Protein AF-A0ABD1WK86-F1 (afdb_monomer)

Nearest PDB structures (foldseek):
  7pp2-assembly1_A  TM=6.703E-01  e=3.833E-03  Oryza sativa
  2fic-assembly3_B  TM=2.047E-01  e=1.449E+00  Homo sapiens

Mean predicted aligned error: 10.5 Å

Secondary structure (DSSP, 8-state):
-HHHHHHHHHHHHHHHHHHHHHHTTTTT-HHHHHHHHHHHHHHHHTTS--------------------HHHHHHHHHHHHHHHHHHHHHHTT-HHHHHHHHHHHHHHHHHHHHHHTT--PPPHHHHHHS-HHHHHHHHHHHHHHHHHHIIIIIHHHHHHHHHHTTT-HHHHHHTT-

Organism: NCBI:txid205694

Radius of gyration: 20.8 Å; Cα contacts (8 Å, |Δi|>4): 113; chains: 1; bounding box: 58×37×66 Å

Foldseek 3Di:
DVVVVVVVVLVVLLVVLLCLLVVCLVLLQQQVLLVCLVVVVVVVVVPDDDDDDDDDDDDDDDDDPPQDPSNVSSVVSLVSLQVSCVVCVVVVNNVSSLVSVCVSLVVSLVVVLVVLVQDDDDPVRLVPDDPVVNVVSVVSNVVSVVVCVSGVLSSVLSSLCSSPVVDPVVSVVSND

Structure (mmCIF, N/CA/C/O backbone):
data_AF-A0ABD1WK86-F1
#
_entry.id   AF-A0ABD1WK86-F1
#
loop_
_atom_site.group_PDB
_atom_site.id
_atom_site.type_symbol
_atom_site.label_atom_id
_atom_site.label_alt_id
_atom_site.label_comp_id
_atom_site.label_asym_id
_atom_site.label_entity_id
_atom_site.label_seq_id
_atom_site.pdbx_PDB_ins_code
_atom_site.Cartn_x
_atom_site.Cartn_y
_atom_site.Cartn_z
_atom_site.occupancy
_atom_site.B_iso_or_equiv
_atom_site.auth_seq_id
_atom_site.auth_comp_id
_atom_site.auth_asym_id
_atom_site.auth_atom_id
_atom_site.pdbx_PDB_model_num
ATOM 1 N N . MET A 1 1 ? 26.011 -14.943 -17.870 1.00 73.12 1 MET A N 1
ATOM 2 C CA . MET A 1 1 ? 26.062 -13.464 -17.978 1.00 73.12 1 MET A CA 1
ATOM 3 C C . MET A 1 1 ? 24.669 -12.835 -17.913 1.00 73.12 1 MET A C 1
ATOM 5 O O . MET A 1 1 ? 24.463 -11.986 -17.057 1.00 73.12 1 MET A O 1
ATOM 9 N N . ALA A 1 2 ? 23.699 -13.306 -18.710 1.00 84.88 2 ALA A N 1
ATOM 10 C CA . ALA A 1 2 ? 22.318 -12.796 -18.715 1.00 84.88 2 ALA A CA 1
ATOM 11 C C . ALA A 1 2 ? 21.602 -12.851 -17.348 1.00 84.88 2 ALA A C 1
ATOM 13 O O . ALA A 1 2 ? 21.015 -11.862 -16.930 1.00 84.88 2 ALA A O 1
ATOM 14 N N . GLN A 1 3 ? 21.727 -13.952 -16.596 1.00 88.62 3 GLN A N 1
ATOM 15 C CA . GLN A 1 3 ? 21.094 -14.080 -15.273 1.00 88.62 3 GLN A CA 1
ATOM 16 C C . GLN A 1 3 ? 21.595 -13.042 -14.254 1.00 88.62 3 GLN A C 1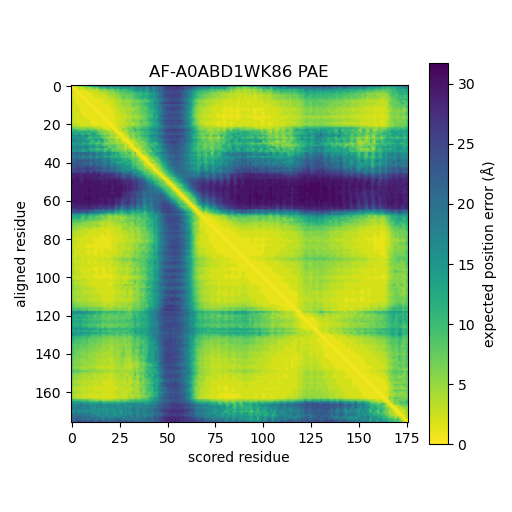
ATOM 18 O O . GLN A 1 3 ? 20.814 -12.502 -13.478 1.00 88.62 3 GLN A O 1
ATOM 23 N N . LYS A 1 4 ? 22.893 -12.714 -14.283 1.00 91.94 4 LYS A N 1
ATOM 24 C CA . LYS A 1 4 ? 23.480 -11.697 -13.398 1.00 91.94 4 LYS A CA 1
ATOM 25 C C . LYS A 1 4 ? 22.973 -10.296 -13.748 1.00 91.94 4 LYS A C 1
ATOM 27 O O . LYS A 1 4 ? 22.690 -9.509 -12.853 1.00 91.94 4 LYS A O 1
ATOM 32 N N . LEU A 1 5 ? 22.836 -9.998 -15.042 1.00 93.06 5 LEU A N 1
ATOM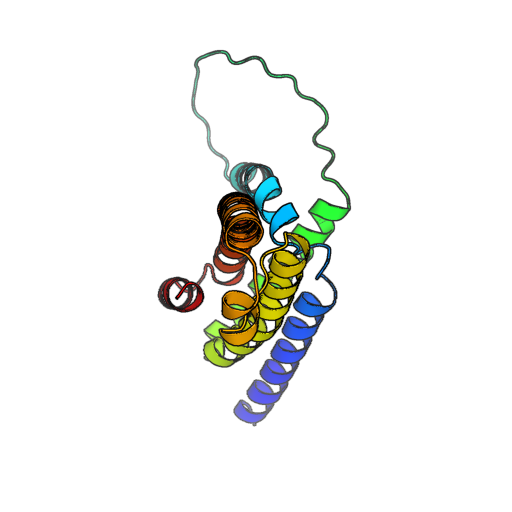 33 C CA . LEU A 1 5 ? 22.252 -8.739 -15.510 1.00 93.06 5 LEU A CA 1
ATOM 34 C C . LEU A 1 5 ? 20.776 -8.627 -15.113 1.00 93.06 5 LEU A C 1
ATOM 36 O O . LEU A 1 5 ? 20.368 -7.574 -14.635 1.00 93.06 5 LEU A O 1
ATOM 40 N N . MET A 1 6 ? 20.013 -9.721 -15.226 1.00 93.62 6 MET A N 1
ATOM 41 C CA . MET A 1 6 ? 18.625 -9.780 -14.764 1.00 93.62 6 MET A CA 1
ATOM 42 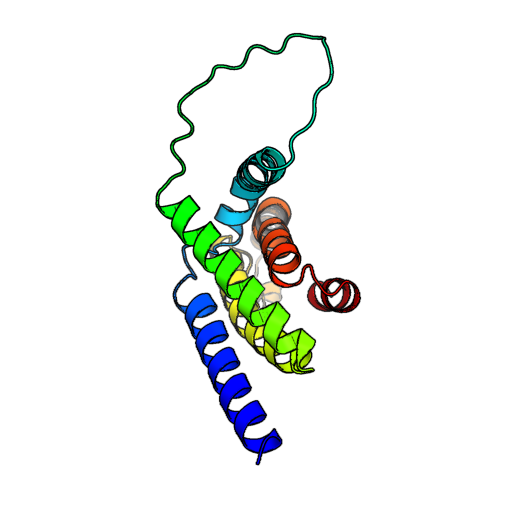C C . MET A 1 6 ? 18.521 -9.465 -13.268 1.00 93.62 6 MET A C 1
ATOM 44 O O . MET A 1 6 ? 17.773 -8.576 -12.885 1.00 93.62 6 MET A O 1
ATOM 48 N N . GLN A 1 7 ? 19.328 -10.112 -12.422 1.00 93.38 7 GLN A N 1
ATOM 49 C CA . GLN A 1 7 ? 19.326 -9.847 -10.978 1.00 93.38 7 GLN A CA 1
ATOM 50 C C . GLN A 1 7 ? 19.645 -8.384 -10.637 1.00 93.38 7 GLN A C 1
ATOM 52 O O . GLN A 1 7 ? 19.001 -7.806 -9.768 1.00 93.38 7 GLN A O 1
ATOM 57 N N . ILE A 1 8 ? 20.604 -7.766 -11.334 1.00 95.38 8 ILE A N 1
ATOM 58 C CA . ILE A 1 8 ? 20.941 -6.346 -11.139 1.00 95.38 8 ILE A CA 1
ATOM 59 C C . ILE A 1 8 ? 19.770 -5.448 -11.553 1.00 95.38 8 ILE A C 1
ATOM 61 O O . ILE A 1 8 ? 19.435 -4.509 -10.830 1.00 95.38 8 ILE A O 1
ATOM 65 N N . ALA A 1 9 ? 19.143 -5.729 -12.698 1.00 95.81 9 ALA A N 1
ATOM 66 C CA . ALA A 1 9 ? 17.993 -4.969 -13.177 1.00 95.81 9 ALA A CA 1
ATOM 67 C C . ALA A 1 9 ? 16.810 -5.072 -12.204 1.00 95.81 9 ALA A C 1
ATOM 69 O O . ALA A 1 9 ? 16.241 -4.049 -11.831 1.00 95.81 9 ALA A O 1
ATOM 70 N N . MET A 1 10 ? 16.496 -6.278 -11.728 1.00 96.38 10 MET A N 1
ATOM 71 C CA . MET A 1 10 ? 15.412 -6.507 -10.770 1.00 96.38 10 MET A CA 1
ATOM 72 C C . MET A 1 10 ? 15.686 -5.837 -9.427 1.00 96.38 10 MET A C 1
ATOM 74 O O . MET A 1 10 ? 14.814 -5.153 -8.906 1.00 96.38 10 MET A O 1
ATOM 78 N N . HIS A 1 11 ? 16.917 -5.909 -8.917 1.00 95.56 11 HIS A N 1
ATOM 79 C CA . HIS A 1 11 ? 17.282 -5.198 -7.692 1.00 95.56 11 HIS A CA 1
ATOM 80 C C . HIS A 1 11 ? 17.149 -3.672 -7.833 1.00 95.56 11 HIS A C 1
ATOM 82 O O . HIS A 1 11 ? 16.771 -2.974 -6.891 1.00 95.56 11 HIS A O 1
ATOM 88 N N . ARG A 1 12 ? 17.425 -3.128 -9.025 1.00 97.12 12 ARG A N 1
ATOM 89 C CA . ARG A 1 12 ? 17.172 -1.713 -9.306 1.00 97.12 12 ARG A CA 1
ATOM 90 C C . ARG A 1 12 ? 15.675 -1.407 -9.305 1.00 97.12 12 ARG A C 1
ATOM 92 O O . ARG A 1 12 ? 15.284 -0.431 -8.676 1.00 97.12 12 ARG A O 1
ATOM 99 N N . LEU A 1 13 ? 14.851 -2.235 -9.949 1.00 97.69 13 LEU A N 1
ATOM 100 C CA . LEU A 1 13 ? 13.394 -2.067 -9.940 1.00 97.69 13 LEU A CA 1
ATOM 101 C C . LEU A 1 13 ? 12.808 -2.145 -8.525 1.00 97.69 13 LEU A C 1
ATOM 103 O O . LEU A 1 13 ? 11.989 -1.304 -8.177 1.00 97.69 13 LEU A O 1
ATOM 107 N N . GLU A 1 14 ? 13.277 -3.069 -7.683 1.00 96.88 14 GLU A N 1
ATOM 108 C CA . GLU A 1 14 ? 12.906 -3.139 -6.261 1.00 96.88 14 GLU A CA 1
ATOM 109 C C . GLU A 1 14 ? 13.161 -1.807 -5.541 1.00 96.88 14 GLU A C 1
ATOM 111 O O . GLU A 1 14 ? 12.310 -1.316 -4.794 1.00 96.88 14 GLU A O 1
ATOM 116 N N . LYS A 1 15 ? 14.331 -1.201 -5.781 1.00 96.56 15 LYS A N 1
ATOM 117 C CA . LYS A 1 15 ? 14.713 0.075 -5.173 1.00 96.56 15 LYS A CA 1
ATOM 118 C C . LYS A 1 15 ? 13.838 1.230 -5.660 1.00 96.56 15 LYS A C 1
ATOM 120 O O . LYS A 1 15 ? 13.377 2.009 -4.830 1.00 96.56 15 L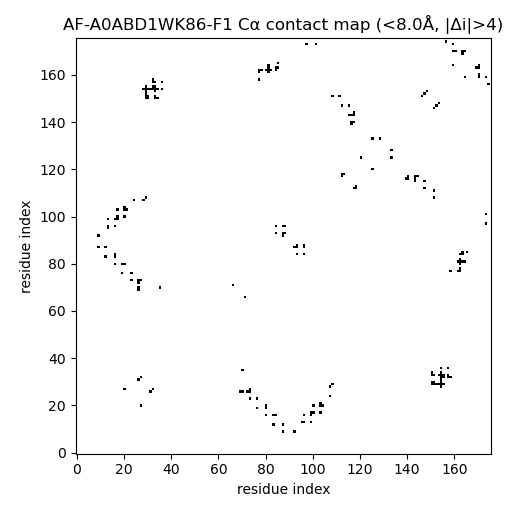YS A O 1
ATOM 125 N N . GLU A 1 16 ? 13.598 1.332 -6.964 1.00 97.00 16 GLU A N 1
ATOM 126 C CA . GLU A 1 16 ? 12.729 2.372 -7.534 1.00 97.00 16 GLU A CA 1
ATOM 127 C C . GLU A 1 16 ? 11.289 2.218 -7.023 1.00 97.00 16 GLU A C 1
ATOM 129 O O . GLU A 1 16 ? 10.678 3.182 -6.565 1.00 97.00 16 GLU A O 1
ATOM 134 N N . PHE A 1 17 ? 10.771 0.987 -6.984 1.00 96.81 17 PHE A N 1
ATOM 135 C CA . PHE A 1 17 ? 9.440 0.685 -6.458 1.00 96.81 17 PHE A CA 1
ATOM 136 C C . PHE A 1 17 ? 9.297 1.116 -4.993 1.00 96.81 17 PHE A C 1
ATOM 138 O O . PHE A 1 17 ? 8.340 1.800 -4.619 1.00 96.81 17 PHE A O 1
ATOM 145 N N . TYR A 1 18 ? 10.293 0.783 -4.164 1.00 95.62 18 TYR A N 1
ATOM 146 C CA . TYR A 1 18 ? 10.368 1.243 -2.779 1.00 95.62 18 TYR A CA 1
ATOM 147 C C . TYR A 1 18 ? 10.381 2.775 -2.686 1.00 95.62 18 TYR A C 1
ATOM 149 O O . TYR A 1 18 ? 9.683 3.353 -1.847 1.00 95.62 18 TYR A O 1
ATOM 157 N N . GLN A 1 19 ? 11.182 3.440 -3.522 1.00 95.00 19 GLN A N 1
ATOM 158 C CA . GLN A 1 19 ? 11.331 4.894 -3.513 1.00 95.00 19 GLN A CA 1
ATOM 159 C C . GLN A 1 19 ? 10.030 5.596 -3.894 1.00 95.00 19 GLN A C 1
ATOM 161 O O . GLN A 1 19 ? 9.623 6.504 -3.172 1.00 95.00 19 GLN A O 1
ATOM 166 N N . ILE A 1 20 ? 9.334 5.148 -4.941 1.00 94.19 20 ILE A N 1
ATOM 167 C CA . ILE A 1 20 ? 8.056 5.738 -5.360 1.00 94.19 20 ILE A CA 1
ATOM 168 C C . ILE A 1 20 ? 7.008 5.573 -4.256 1.00 94.19 20 ILE A C 1
ATOM 170 O O . ILE A 1 20 ? 6.371 6.557 -3.876 1.00 94.19 20 ILE A O 1
ATOM 174 N N . LEU A 1 21 ? 6.875 4.376 -3.675 1.00 93.19 21 LEU A N 1
ATOM 175 C CA . LEU A 1 21 ? 5.953 4.133 -2.557 1.00 93.19 21 LEU A CA 1
ATOM 176 C C . LEU A 1 21 ? 6.279 4.992 -1.324 1.00 93.19 21 LEU A C 1
ATOM 178 O O . LEU A 1 21 ? 5.372 5.452 -0.631 1.00 93.19 21 LEU A O 1
ATOM 182 N N . SER A 1 22 ? 7.565 5.206 -1.040 1.00 89.12 22 SER A N 1
ATOM 183 C CA . SER A 1 22 ? 8.021 5.940 0.146 1.00 89.12 22 SER A CA 1
ATOM 184 C C . SER A 1 22 ? 7.983 7.459 -0.016 1.00 89.12 22 SER A C 1
ATOM 186 O O . SER A 1 22 ? 7.736 8.156 0.965 1.00 89.12 22 SER A O 1
ATOM 188 N N . ALA A 1 23 ? 8.239 7.975 -1.218 1.00 86.62 23 ALA A N 1
ATOM 189 C CA . ALA A 1 23 ? 8.247 9.406 -1.514 1.00 86.62 23 ALA A CA 1
ATOM 190 C C . ALA A 1 23 ? 6.833 9.958 -1.742 1.00 86.62 23 ALA A C 1
ATOM 192 O O . ALA A 1 23 ? 6.571 11.118 -1.448 1.00 86.62 23 ALA A O 1
ATOM 193 N N . ASN A 1 24 ? 5.902 9.119 -2.207 1.00 83.19 24 ASN A N 1
ATOM 194 C CA . ASN A 1 24 ? 4.536 9.527 -2.533 1.00 83.19 24 ASN A CA 1
ATOM 195 C C . ASN A 1 24 ? 3.517 9.167 -1.440 1.00 83.19 24 ASN A C 1
ATOM 197 O O . ASN A 1 24 ? 2.340 8.981 -1.738 1.00 83.19 24 ASN A O 1
ATOM 201 N N . LYS A 1 25 ? 3.932 9.065 -0.169 1.00 77.94 25 LYS A N 1
ATOM 202 C CA . LYS A 1 25 ? 3.040 8.683 0.947 1.00 77.94 25 LYS A CA 1
ATOM 203 C C . LYS A 1 25 ? 1.818 9.593 1.078 1.00 77.94 25 LYS A C 1
ATOM 205 O O . LYS A 1 25 ? 0.719 9.100 1.312 1.00 77.94 25 LYS A O 1
ATOM 210 N N . GLU A 1 26 ? 2.006 10.896 0.894 1.00 72.06 26 GLU A N 1
ATOM 211 C CA . GLU A 1 26 ? 0.928 11.888 0.984 1.00 72.06 26 GLU A CA 1
ATOM 212 C C . GLU A 1 26 ? -0.027 11.798 -0.217 1.00 72.06 26 GLU A C 1
ATOM 214 O O . GLU A 1 26 ? -1.247 11.827 -0.057 1.00 72.06 26 GLU A O 1
ATOM 219 N N . TYR A 1 27 ? 0.520 11.586 -1.417 1.00 70.62 27 TYR A N 1
ATOM 220 C CA . TYR A 1 27 ? -0.237 11.471 -2.668 1.00 70.62 27 TYR A CA 1
ATOM 221 C C . TYR A 1 27 ? -0.958 10.127 -2.821 1.00 70.62 27 TYR A C 1
ATOM 223 O O . TYR A 1 27 ? -1.994 10.045 -3.482 1.00 70.62 27 TYR A O 1
ATOM 231 N N . LEU A 1 28 ? -0.426 9.069 -2.215 1.00 74.38 28 LEU A N 1
ATOM 232 C CA . LEU A 1 28 ? -1.001 7.725 -2.199 1.00 74.38 28 LEU A CA 1
ATOM 233 C C . LEU A 1 28 ? -1.738 7.439 -0.886 1.00 74.38 28 LEU A C 1
ATOM 235 O O . LEU A 1 28 ? -1.962 6.268 -0.557 1.00 74.38 28 LEU A O 1
ATOM 239 N N . ASN A 1 29 ? -2.096 8.480 -0.123 1.00 77.19 29 ASN A N 1
ATOM 240 C CA . ASN A 1 29 ? -2.900 8.327 1.081 1.00 77.19 29 ASN A CA 1
ATOM 241 C C . ASN A 1 29 ? -4.222 7.623 0.709 1.00 77.19 29 ASN A C 1
ATOM 243 O O . ASN A 1 29 ? -4.963 8.137 -0.140 1.00 77.19 29 ASN A O 1
ATOM 247 N N . PRO A 1 30 ? -4.532 6.465 1.323 1.00 70.62 30 PRO A N 1
ATOM 248 C CA . PRO A 1 30 ? -5.750 5.719 1.032 1.00 70.62 30 PRO A CA 1
ATOM 249 C C . PRO A 1 30 ? -7.042 6.551 1.127 1.00 70.62 30 PRO A C 1
ATOM 251 O O . PRO A 1 30 ? -7.964 6.341 0.340 1.00 70.62 30 PRO A O 1
ATOM 254 N N . GLU A 1 31 ? -7.112 7.540 2.025 1.00 70.06 31 GLU A N 1
ATOM 255 C CA . GLU A 1 31 ?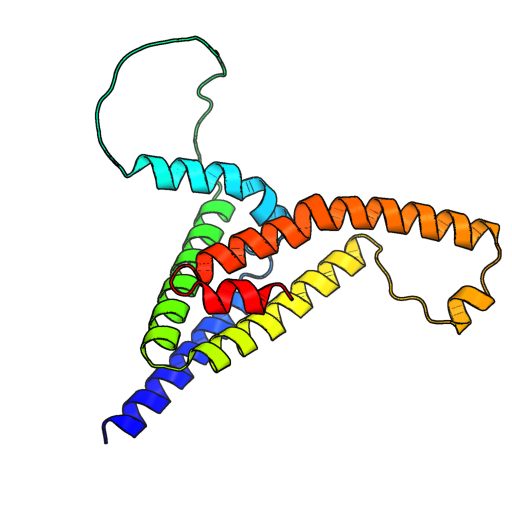 -8.290 8.418 2.143 1.00 70.06 31 GLU A CA 1
ATOM 256 C C . GLU A 1 31 ? -8.522 9.237 0.870 1.00 70.06 31 GLU A C 1
ATOM 258 O O . GLU A 1 31 ? -9.634 9.272 0.341 1.00 70.06 31 GLU A O 1
ATOM 263 N N . SER A 1 32 ? -7.457 9.842 0.340 1.00 71.31 32 SER A N 1
ATOM 264 C CA . SER A 1 32 ? -7.498 10.638 -0.886 1.00 71.31 32 SER A CA 1
ATOM 265 C C . SER A 1 32 ? -7.792 9.756 -2.097 1.00 71.31 32 SER A C 1
ATOM 267 O O . SER A 1 32 ? -8.633 10.091 -2.926 1.00 71.31 32 SER A O 1
ATOM 269 N N . VAL A 1 33 ? -7.135 8.597 -2.192 1.00 68.38 33 VAL A N 1
ATOM 270 C CA . VAL A 1 33 ? -7.304 7.653 -3.308 1.00 68.38 33 VAL A CA 1
ATOM 271 C C . VAL A 1 33 ? -8.748 7.141 -3.403 1.00 68.38 33 VAL A C 1
ATOM 273 O O . VAL A 1 33 ? -9.298 7.070 -4.503 1.00 68.38 33 VAL A O 1
ATOM 276 N N . SER A 1 34 ? -9.402 6.866 -2.269 1.00 67.94 34 SER A N 1
ATOM 277 C CA . SER A 1 34 ? -10.808 6.436 -2.235 1.00 67.94 34 SER A CA 1
ATOM 278 C C . SER A 1 34 ? -11.755 7.445 -2.894 1.00 67.94 34 SER A C 1
ATOM 280 O O . SER A 1 34 ? -12.641 7.051 -3.652 1.00 67.94 34 SER A O 1
ATOM 282 N N . SER A 1 35 ? -11.567 8.740 -2.636 1.00 63.66 35 SER A N 1
ATOM 283 C CA . SER A 1 35 ? -12.403 9.809 -3.207 1.00 63.66 35 SER A CA 1
ATOM 284 C C . SER A 1 35 ? -12.154 10.033 -4.701 1.00 63.66 35 SER A C 1
ATOM 286 O O . SER A 1 35 ? -13.017 10.544 -5.404 1.00 63.66 35 SER A O 1
ATOM 288 N N . ARG A 1 36 ? -10.980 9.638 -5.200 1.00 68.75 36 ARG A N 1
ATOM 289 C CA . ARG A 1 36 ? -10.513 9.924 -6.569 1.00 68.75 36 ARG A CA 1
ATOM 290 C C . ARG A 1 36 ? -10.733 8.771 -7.532 1.00 68.75 36 ARG A C 1
ATOM 292 O O . ARG A 1 36 ? -10.737 8.975 -8.742 1.00 68.75 36 ARG A O 1
ATOM 299 N N . SER A 1 37 ? -10.974 7.575 -7.000 1.00 61.28 37 SER A N 1
ATOM 300 C CA . SER A 1 37 ? -11.337 6.383 -7.768 1.00 61.28 37 SER A CA 1
ATOM 301 C C . SER A 1 37 ? -12.493 6.643 -8.747 1.00 61.28 37 SER A C 1
ATOM 303 O O . SER A 1 37 ? -12.432 6.182 -9.884 1.00 61.28 37 SER A O 1
ATOM 305 N N . SER A 1 38 ? -13.498 7.441 -8.366 1.00 58.09 38 SER A N 1
ATOM 306 C CA . SER A 1 38 ? -14.628 7.814 -9.235 1.00 58.09 38 SER A CA 1
ATOM 307 C C . SER A 1 38 ? -14.262 8.758 -10.384 1.00 58.09 38 SER A C 1
ATOM 309 O O . SER A 1 38 ? -14.939 8.752 -11.408 1.00 58.09 38 SER A O 1
ATOM 311 N N . HIS A 1 39 ? -13.213 9.567 -10.225 1.00 57.56 39 HIS A N 1
ATOM 312 C CA . HIS A 1 39 ? -12.741 10.497 -11.254 1.00 57.56 39 HIS A CA 1
ATOM 31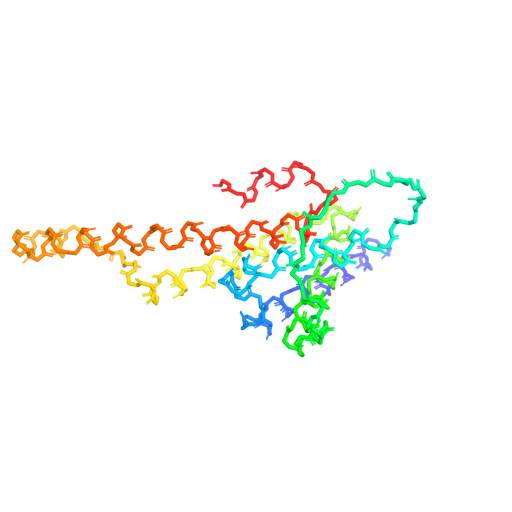3 C C . HIS A 1 39 ? -11.772 9.804 -12.213 1.00 57.56 39 HIS A C 1
ATOM 315 O O . HIS A 1 39 ? -11.952 9.870 -13.423 1.00 57.56 39 HIS A O 1
ATOM 321 N N . LEU A 1 40 ? -10.814 9.038 -11.679 1.00 57.97 40 LEU A N 1
ATOM 322 C CA . LEU A 1 40 ? -9.835 8.310 -12.491 1.00 57.97 40 LEU A CA 1
ATOM 323 C C . LEU A 1 40 ? -10.483 7.210 -13.342 1.00 57.97 40 LEU A C 1
ATOM 325 O O . LEU A 1 40 ? -10.088 7.025 -14.487 1.00 57.97 40 LEU A O 1
ATOM 329 N N . THR A 1 41 ? -11.500 6.507 -12.832 1.00 56.47 41 THR A N 1
ATOM 330 C CA . THR A 1 41 ? -12.256 5.534 -13.647 1.00 56.47 41 THR A CA 1
ATOM 331 C C . THR A 1 41 ? -12.961 6.195 -14.831 1.00 56.47 41 THR A C 1
ATOM 333 O O . THR A 1 41 ? -12.955 5.619 -15.913 1.00 56.47 41 THR A O 1
ATOM 336 N N . ARG A 1 42 ? -13.485 7.418 -14.661 1.00 54.03 42 ARG A N 1
ATOM 337 C CA . ARG A 1 42 ? -14.137 8.196 -15.726 1.00 54.03 42 ARG A CA 1
ATOM 338 C C . ARG A 1 42 ? -13.144 8.726 -16.766 1.00 54.03 42 ARG A C 1
ATOM 340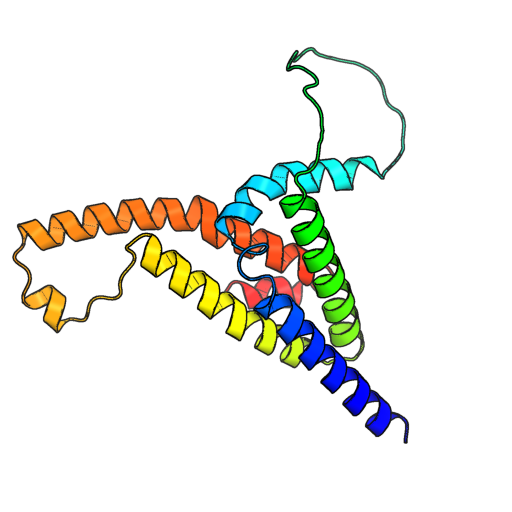 O O . ARG A 1 42 ? -13.425 8.659 -17.959 1.00 54.03 42 ARG A O 1
ATOM 347 N N . SER A 1 43 ? -11.979 9.209 -16.334 1.00 52.00 43 SER A N 1
ATOM 348 C CA . SER A 1 43 ? -10.922 9.671 -17.246 1.00 52.00 43 SER A CA 1
ATOM 349 C C . SER A 1 43 ? -10.296 8.520 -18.040 1.00 52.00 43 SER A C 1
ATOM 351 O O . SER A 1 43 ? -9.931 8.705 -19.195 1.00 52.00 43 SER A O 1
ATOM 353 N N . LEU A 1 44 ? -10.199 7.321 -17.454 1.00 51.16 44 LEU A N 1
ATOM 354 C CA . LEU A 1 44 ? -9.677 6.130 -18.134 1.00 51.16 44 LEU A CA 1
ATOM 355 C C . LEU A 1 44 ? -10.695 5.496 -19.098 1.00 51.16 44 LEU A C 1
ATOM 357 O O . LEU A 1 44 ? -10.288 4.963 -20.124 1.00 51.16 44 LEU A O 1
ATOM 361 N N . SER A 1 45 ? -12.001 5.577 -18.810 1.00 48.47 45 SER A N 1
ATOM 362 C CA . SER A 1 45 ? -13.060 5.129 -19.731 1.00 48.47 45 SER A CA 1
ATOM 363 C C . SER A 1 45 ? -13.289 6.077 -20.911 1.00 48.47 45 SER A C 1
ATOM 365 O O . SER A 1 45 ? -13.900 5.683 -21.894 1.00 48.47 45 SER A O 1
ATOM 367 N N . SER A 1 46 ? -12.805 7.320 -20.835 1.00 42.31 46 SER A N 1
ATOM 368 C CA . SER A 1 46 ? -12.945 8.306 -21.917 1.00 42.31 46 SER A CA 1
ATOM 369 C C . SER A 1 46 ? -11.962 8.099 -23.081 1.00 42.31 46 SER A C 1
ATOM 371 O O . SER A 1 46 ? -11.983 8.886 -24.020 1.00 42.31 46 SER A O 1
ATOM 373 N N . ASN A 1 47 ? -11.109 7.068 -23.024 1.00 48.50 47 ASN A N 1
ATOM 374 C CA . ASN A 1 47 ? -10.125 6.745 -24.066 1.00 48.50 47 ASN A CA 1
ATOM 375 C C . ASN A 1 47 ? -10.491 5.486 -24.880 1.00 48.50 47 ASN A C 1
ATOM 377 O O . ASN A 1 47 ? -9.630 4.928 -25.559 1.00 48.50 47 ASN A O 1
ATOM 381 N N . SER A 1 48 ? -11.738 5.014 -24.803 1.00 37.44 48 SER A N 1
ATOM 382 C CA . SER A 1 48 ? -12.272 3.981 -25.698 1.00 37.44 48 SER A CA 1
ATOM 383 C C . SER A 1 48 ? -13.402 4.574 -26.540 1.00 37.44 48 SER A C 1
ATOM 385 O O . SER A 1 48 ? -14.505 4.758 -26.030 1.00 37.44 48 SER A O 1
ATOM 387 N N . ASP A 1 49 ? -13.099 4.898 -27.797 1.00 45.47 49 ASP A N 1
ATOM 388 C CA . ASP A 1 49 ? -14.063 5.316 -28.820 1.00 45.47 49 ASP A CA 1
ATOM 389 C C . ASP A 1 49 ? -15.056 4.177 -29.133 1.00 45.47 49 ASP A C 1
ATOM 391 O O . ASP A 1 49 ? -14.601 3.056 -29.360 1.00 45.47 49 ASP A O 1
ATOM 395 N N . ASP A 1 50 ? -16.372 4.450 -29.150 1.00 40.59 50 ASP A N 1
ATOM 396 C CA . ASP A 1 50 ? -17.301 4.161 -30.271 1.00 40.59 50 ASP A CA 1
ATOM 397 C C . ASP A 1 50 ? -18.760 4.598 -29.955 1.00 40.59 50 ASP A C 1
ATOM 399 O O . ASP A 1 50 ? -19.189 4.649 -28.802 1.00 40.59 50 ASP A O 1
ATOM 403 N N . GLU A 1 51 ? -19.481 4.938 -31.023 1.00 49.22 51 GLU A N 1
ATOM 404 C CA . GLU A 1 51 ? -20.802 5.571 -31.197 1.00 49.22 51 GLU A CA 1
ATOM 405 C C . GLU A 1 51 ? -22.029 4.830 -30.602 1.00 49.22 51 GLU A C 1
ATOM 407 O O . GLU A 1 51 ? -22.100 3.602 -30.622 1.00 49.22 51 GLU A O 1
ATOM 412 N N . GLY A 1 52 ? -23.074 5.574 -30.180 1.00 34.47 52 GLY A N 1
ATOM 413 C CA . GLY A 1 52 ? -24.405 4.992 -29.900 1.00 34.47 52 GLY A CA 1
ATOM 414 C C . GLY A 1 52 ? -25.396 5.802 -29.037 1.00 34.47 52 GLY A C 1
ATOM 415 O O . GLY A 1 52 ? -25.483 5.590 -27.835 1.00 34.47 52 GLY A O 1
ATOM 416 N N . ASP A 1 53 ? -26.155 6.688 -29.689 1.00 37.28 53 ASP A N 1
ATOM 417 C CA . ASP A 1 53 ? -27.594 7.029 -29.534 1.00 37.28 53 ASP A CA 1
ATOM 418 C C . ASP A 1 53 ? -28.320 7.093 -28.149 1.00 37.28 53 ASP A C 1
ATOM 420 O O . ASP A 1 53 ? -28.549 6.098 -27.468 1.00 37.28 53 ASP A O 1
ATOM 424 N N . VAL A 1 54 ? -28.782 8.321 -27.848 1.00 42.59 54 VAL A N 1
ATOM 425 C CA . VAL A 1 54 ? -30.012 8.823 -27.173 1.00 42.59 54 VAL A CA 1
ATOM 426 C C . VAL A 1 54 ? -30.526 8.202 -25.856 1.00 42.59 54 VAL A C 1
ATOM 428 O O . VAL A 1 54 ? -31.131 7.135 -25.818 1.00 42.59 54 VAL A O 1
ATOM 431 N N . GLY A 1 55 ? -30.559 9.057 -24.819 1.00 34.44 55 GLY A N 1
ATOM 432 C CA . GLY A 1 55 ? -31.773 9.234 -24.008 1.00 34.44 55 GLY A CA 1
ATOM 433 C C . GLY A 1 55 ? -31.604 9.357 -22.488 1.00 34.44 55 GLY A C 1
ATOM 434 O O . GLY A 1 55 ? -31.403 8.365 -21.799 1.00 34.44 55 GLY A O 1
ATOM 435 N N . SER A 1 56 ? -31.877 10.570 -21.990 1.00 36.34 56 SER A N 1
ATOM 436 C CA . SER A 1 56 ? -32.485 10.911 -20.688 1.00 36.34 56 SER A CA 1
ATOM 437 C C . SER A 1 56 ? -31.619 11.739 -19.734 1.00 36.34 56 SER A C 1
ATOM 439 O O . SER A 1 56 ? -30.680 11.264 -19.100 1.00 36.34 56 SER A O 1
ATOM 441 N N . ASP A 1 57 ? -32.053 12.991 -19.621 1.00 44.12 57 ASP A N 1
ATOM 442 C CA . ASP A 1 57 ? -31.680 14.059 -18.702 1.00 44.12 57 ASP A CA 1
ATOM 443 C C . ASP A 1 57 ? -31.185 13.614 -17.318 1.00 44.12 57 ASP A C 1
ATOM 445 O O . ASP A 1 57 ? -31.929 13.053 -16.513 1.00 44.12 57 ASP A O 1
ATOM 449 N N . ASN A 1 58 ? -29.962 14.027 -16.980 1.00 37.41 58 ASN A N 1
ATOM 450 C CA . ASN A 1 58 ? -29.714 14.585 -15.656 1.00 37.41 58 ASN A CA 1
ATOM 451 C C . ASN A 1 58 ? -28.669 15.701 -15.744 1.00 37.41 58 ASN A C 1
ATOM 453 O O . ASN A 1 58 ? -27.457 15.489 -15.803 1.00 37.41 58 ASN A O 1
ATOM 457 N N . GLU A 1 59 ? -29.200 16.910 -15.757 1.00 46.72 59 GLU A N 1
ATOM 458 C CA . GLU A 1 59 ? -28.524 18.191 -15.736 1.00 46.72 59 GLU A CA 1
ATOM 459 C C . GLU A 1 59 ? -27.709 18.356 -14.434 1.00 46.72 59 GLU A C 1
ATOM 461 O O . GLU A 1 59 ? -28.221 18.792 -13.408 1.00 46.72 59 GLU A O 1
ATOM 466 N N . ILE A 1 60 ? -26.411 18.027 -14.450 1.00 43.38 60 ILE A N 1
ATOM 467 C CA . ILE A 1 60 ? -25.450 18.540 -13.458 1.00 43.38 60 ILE A CA 1
ATOM 468 C C . ILE A 1 60 ? -24.212 19.046 -14.195 1.00 43.38 60 ILE A C 1
ATOM 470 O O . ILE A 1 60 ? -23.230 18.340 -14.396 1.00 43.38 60 ILE A O 1
ATOM 474 N N . ARG A 1 61 ? -24.325 20.311 -14.606 1.00 39.09 61 ARG A N 1
ATOM 475 C CA . ARG A 1 61 ? -23.273 21.333 -14.669 1.00 39.09 61 ARG A CA 1
ATOM 476 C C . ARG A 1 61 ? -21.850 20.814 -14.900 1.00 39.09 61 ARG A C 1
ATOM 478 O O . ARG A 1 61 ? -21.129 20.471 -13.967 1.00 39.09 61 ARG A O 1
ATOM 485 N N . VAL A 1 62 ? -21.432 20.938 -16.156 1.00 47.78 62 VAL A N 1
ATOM 486 C CA . VAL A 1 62 ? -20.042 21.133 -16.575 1.00 47.78 62 VAL A CA 1
ATOM 487 C C . VAL A 1 62 ? -19.418 22.237 -15.711 1.00 47.78 62 VAL A C 1
ATOM 489 O O . VAL A 1 62 ? -19.671 23.423 -15.913 1.00 47.78 62 VAL A O 1
ATOM 492 N N . ALA A 1 63 ? -18.630 21.845 -14.716 1.00 42.00 63 ALA A N 1
ATOM 493 C CA . ALA A 1 63 ? -17.787 22.732 -13.930 1.00 42.00 63 ALA A CA 1
ATOM 494 C C . ALA A 1 63 ? -16.354 22.204 -14.028 1.00 42.00 63 ALA A C 1
ATOM 496 O O . ALA A 1 63 ? -16.002 21.256 -13.341 1.00 42.00 63 ALA A O 1
ATOM 497 N N . GLY A 1 64 ? -15.590 22.800 -14.951 1.00 45.16 64 GLY A N 1
ATOM 498 C CA . GLY A 1 64 ? -14.128 22.771 -15.070 1.00 45.16 64 GLY A CA 1
ATOM 499 C C . GLY A 1 64 ? -13.405 21.539 -14.527 1.00 45.16 64 GLY A C 1
ATOM 500 O O . GLY A 1 64 ? -13.038 21.509 -13.355 1.00 45.16 64 GLY A O 1
ATOM 501 N N . ASP A 1 65 ? -13.120 20.591 -15.418 1.00 54.25 65 ASP A N 1
ATOM 502 C CA . ASP A 1 65 ? -12.282 19.407 -15.192 1.00 54.25 65 ASP A CA 1
ATOM 503 C C . ASP A 1 65 ? -10.789 19.781 -15.069 1.00 54.25 65 ASP A C 1
ATOM 505 O O . ASP A 1 65 ? -9.926 19.357 -15.837 1.00 54.25 65 ASP A O 1
ATOM 509 N N . SER A 1 66 ? -10.472 20.658 -14.119 1.00 59.09 66 SER A N 1
ATOM 510 C CA . SER A 1 66 ? -9.097 20.957 -13.741 1.00 59.09 66 SER A CA 1
ATOM 511 C C . SER A 1 66 ? -8.658 19.903 -12.736 1.00 59.09 66 SER A C 1
ATOM 513 O O . SER A 1 66 ? -8.818 20.088 -11.529 1.00 59.09 66 SER A O 1
ATOM 515 N N . ILE A 1 67 ? -8.113 18.796 -13.243 1.00 63.94 67 ILE A N 1
ATOM 516 C CA . ILE A 1 67 ? -7.412 17.794 -12.433 1.00 63.94 67 ILE A CA 1
ATOM 517 C C . ILE A 1 67 ? -6.434 18.534 -11.513 1.00 63.94 67 ILE A C 1
ATOM 519 O O . ILE A 1 67 ? -5.573 19.289 -11.979 1.00 63.94 67 ILE A O 1
ATOM 523 N N . SER A 1 68 ? -6.570 18.337 -10.201 1.00 78.25 68 SER A N 1
ATOM 524 C CA . SER A 1 68 ? -5.663 18.946 -9.227 1.00 78.25 68 SER A CA 1
ATOM 525 C C . SER A 1 68 ? -4.226 18.498 -9.509 1.00 78.25 68 SER A C 1
ATOM 527 O O . SER A 1 68 ? -3.986 17.360 -9.911 1.00 78.25 68 SER A O 1
ATOM 529 N N . GLU A 1 69 ? -3.227 19.344 -9.253 1.00 77.38 69 GLU A N 1
ATOM 530 C CA . GLU A 1 69 ? -1.818 18.937 -9.363 1.00 77.38 69 GLU A CA 1
ATOM 531 C C . GLU A 1 69 ? -1.535 17.663 -8.553 1.00 77.38 69 GLU A C 1
ATOM 533 O O . GLU A 1 69 ? -0.866 16.744 -9.025 1.00 77.38 69 GLU A O 1
ATOM 538 N N . VAL A 1 70 ? -2.162 17.556 -7.381 1.00 73.00 70 VAL A N 1
ATOM 539 C CA . VAL A 1 70 ? -2.106 16.376 -6.520 1.00 73.00 70 VAL A CA 1
ATOM 540 C C . VAL A 1 70 ? -2.661 15.147 -7.253 1.00 73.00 70 VAL A C 1
ATOM 542 O O . VAL A 1 70 ? -2.202 14.035 -7.012 1.00 73.00 70 VAL A O 1
ATOM 545 N N . GLU A 1 71 ? -3.704 15.286 -8.084 1.00 76.44 71 GLU A N 1
ATOM 546 C CA . GLU A 1 71 ? -4.356 14.171 -8.814 1.00 76.44 71 GLU A CA 1
ATOM 547 C C . GLU A 1 71 ? -3.472 13.657 -9.919 1.00 76.44 71 GLU A C 1
ATOM 549 O O . GLU A 1 71 ? -3.281 12.446 -10.043 1.00 76.44 71 GLU A O 1
ATOM 554 N N . ARG A 1 72 ? -2.850 14.583 -10.639 1.00 79.44 72 ARG A N 1
ATOM 555 C CA . ARG A 1 72 ? -1.870 14.255 -11.659 1.00 79.44 72 ARG A CA 1
ATOM 556 C C . ARG A 1 72 ? -0.657 13.541 -11.062 1.00 79.44 72 ARG A C 1
ATOM 558 O O . ARG A 1 72 ? -0.253 12.512 -11.591 1.00 79.44 72 ARG A O 1
ATOM 565 N N . LEU A 1 73 ? -0.103 14.038 -9.952 1.00 81.88 73 LEU A N 1
ATOM 566 C CA . LEU A 1 73 ? 1.051 13.412 -9.291 1.00 81.88 73 LEU A CA 1
ATOM 567 C C . LEU A 1 73 ? 0.728 12.001 -8.781 1.00 81.88 73 LEU A C 1
ATOM 569 O O . LEU A 1 73 ? 1.525 11.084 -8.971 1.00 81.88 73 LEU A O 1
ATOM 573 N N . SER A 1 74 ? -0.460 11.794 -8.206 1.00 84.00 74 SER A N 1
ATOM 574 C CA . SER A 1 74 ? -0.907 10.457 -7.803 1.00 84.00 74 SER A CA 1
ATOM 575 C C . SER A 1 74 ? -1.079 9.517 -8.992 1.00 84.00 74 SER A C 1
ATOM 577 O O . SER A 1 74 ? -0.635 8.376 -8.915 1.00 84.00 74 SER A O 1
ATOM 579 N N . ALA A 1 75 ? -1.691 9.973 -10.088 1.00 85.44 75 ALA A N 1
ATOM 580 C CA . ALA A 1 75 ? -1.887 9.152 -11.282 1.00 85.44 75 ALA A CA 1
ATOM 581 C C . ALA A 1 75 ? -0.550 8.729 -11.912 1.00 85.44 75 ALA A C 1
ATOM 583 O O . ALA A 1 75 ? -0.389 7.565 -12.273 1.00 85.44 75 ALA A O 1
ATOM 584 N N . LEU A 1 76 ? 0.425 9.643 -11.975 1.00 88.94 76 LEU A N 1
ATOM 585 C CA . LEU A 1 76 ? 1.780 9.343 -12.447 1.00 88.94 76 LEU A CA 1
ATOM 586 C C . LEU A 1 76 ? 2.461 8.298 -11.558 1.00 88.94 76 LEU A C 1
ATOM 588 O O . LEU A 1 76 ? 2.900 7.269 -12.060 1.00 88.94 76 LEU A O 1
ATOM 592 N N . ALA A 1 77 ? 2.454 8.498 -10.236 1.00 91.56 77 ALA A N 1
ATOM 593 C CA . ALA A 1 77 ? 3.033 7.533 -9.303 1.00 91.56 77 ALA A CA 1
ATOM 594 C C . ALA A 1 77 ? 2.364 6.151 -9.409 1.00 91.56 77 ALA A C 1
ATOM 596 O O . ALA A 1 77 ? 3.046 5.132 -9.389 1.00 91.56 77 ALA A O 1
ATOM 597 N N . MET A 1 78 ? 1.036 6.096 -9.547 1.00 92.00 78 MET A N 1
ATOM 598 C CA . MET A 1 78 ? 0.296 4.843 -9.728 1.00 92.00 78 MET A CA 1
ATOM 599 C C . MET A 1 78 ? 0.666 4.131 -11.035 1.00 92.00 78 MET A C 1
ATOM 601 O O . MET A 1 78 ? 0.884 2.918 -11.022 1.00 92.00 78 MET A O 1
ATOM 605 N N . SER A 1 79 ? 0.795 4.886 -12.128 1.00 92.56 79 SER A N 1
ATOM 606 C CA . SER A 1 79 ? 1.231 4.370 -13.427 1.00 92.56 79 SER A CA 1
ATOM 607 C C . SER A 1 79 ? 2.653 3.809 -13.362 1.00 92.56 79 SER A C 1
ATOM 609 O O . SER A 1 79 ? 2.891 2.690 -13.812 1.00 92.56 79 SER A O 1
ATOM 611 N N . ASP A 1 80 ? 3.592 4.537 -12.754 1.00 95.12 80 ASP A N 1
ATOM 612 C CA . ASP A 1 80 ? 4.979 4.085 -12.611 1.00 95.12 80 ASP A CA 1
ATOM 613 C C . ASP A 1 80 ? 5.073 2.820 -11.748 1.00 95.12 80 ASP A C 1
ATOM 615 O O . ASP A 1 80 ? 5.767 1.865 -12.105 1.00 95.12 80 ASP A O 1
ATOM 619 N N . LEU A 1 81 ? 4.322 2.768 -10.640 1.00 96.19 81 LEU A N 1
ATOM 620 C CA . LEU A 1 81 ? 4.231 1.573 -9.799 1.00 96.19 81 LEU A CA 1
ATOM 621 C C . LEU A 1 81 ? 3.704 0.376 -10.586 1.00 96.19 81 LEU A C 1
ATOM 623 O O . LEU A 1 81 ? 4.270 -0.711 -10.471 1.00 96.19 81 LEU A O 1
ATOM 627 N N . LYS A 1 82 ? 2.658 0.567 -11.395 1.00 95.25 82 LYS A N 1
ATOM 628 C CA . LYS A 1 82 ? 2.112 -0.491 -12.245 1.00 95.25 82 LYS A CA 1
ATOM 629 C C . LYS A 1 82 ? 3.150 -0.997 -13.248 1.00 95.25 82 LYS A C 1
ATOM 631 O O . LYS A 1 82 ? 3.358 -2.202 -13.336 1.00 95.25 82 LYS A O 1
ATOM 636 N N . LEU A 1 83 ? 3.830 -0.104 -13.967 1.00 96.19 83 LEU A N 1
ATOM 637 C CA . LEU A 1 83 ? 4.836 -0.492 -14.964 1.00 96.19 83 LEU A CA 1
ATOM 638 C C . LEU A 1 83 ? 5.986 -1.293 -14.340 1.00 96.19 83 LEU A C 1
ATOM 640 O O . LEU A 1 83 ? 6.433 -2.295 -14.903 1.00 96.19 83 LEU A O 1
ATOM 644 N N . ILE A 1 84 ? 6.451 -0.879 -13.160 1.00 96.88 84 ILE A N 1
ATOM 645 C CA . ILE A 1 84 ? 7.493 -1.604 -12.432 1.00 96.88 84 ILE A CA 1
ATOM 646 C C . ILE A 1 84 ? 6.972 -2.965 -11.955 1.00 96.88 84 ILE A C 1
ATOM 648 O O . ILE A 1 84 ? 7.658 -3.972 -12.144 1.00 96.88 84 ILE A O 1
ATOM 652 N N . ALA A 1 85 ? 5.768 -3.016 -11.379 1.00 95.75 85 ALA A N 1
ATOM 653 C CA . ALA A 1 85 ? 5.158 -4.254 -10.903 1.00 95.75 85 ALA A CA 1
ATOM 654 C C . ALA A 1 85 ? 4.948 -5.263 -12.042 1.00 95.75 85 ALA A C 1
ATOM 656 O O . ALA A 1 85 ? 5.381 -6.408 -11.918 1.00 95.75 85 ALA A O 1
ATOM 657 N N . ASP A 1 86 ? 4.377 -4.838 -13.171 1.00 94.88 86 ASP A N 1
ATOM 658 C CA . ASP A 1 86 ? 4.161 -5.682 -14.352 1.00 94.88 86 ASP A CA 1
ATOM 659 C C . ASP A 1 86 ? 5.489 -6.258 -14.875 1.00 94.88 86 ASP A C 1
ATOM 661 O O . ASP A 1 86 ? 5.576 -7.451 -15.181 1.00 94.88 86 ASP A O 1
ATOM 665 N N . SER A 1 87 ? 6.548 -5.441 -14.914 1.00 95.38 87 SER A N 1
ATOM 666 C CA . SER A 1 87 ? 7.895 -5.867 -15.316 1.00 95.38 87 SER A CA 1
ATOM 667 C C . SER A 1 87 ? 8.481 -6.909 -14.356 1.00 95.38 87 SER A C 1
ATOM 669 O O . SER A 1 87 ? 8.890 -7.993 -14.779 1.00 95.38 87 SER A O 1
ATOM 671 N N . MET A 1 88 ? 8.450 -6.638 -13.046 1.00 95.19 88 MET A N 1
ATOM 672 C CA . MET A 1 88 ? 8.943 -7.570 -12.026 1.00 95.19 88 MET A CA 1
ATOM 673 C C . MET A 1 88 ? 8.170 -8.894 -12.044 1.00 95.19 88 MET A C 1
ATOM 675 O O . MET A 1 88 ? 8.779 -9.964 -12.001 1.00 95.19 88 MET A O 1
ATOM 679 N N . ILE A 1 89 ? 6.840 -8.846 -12.145 1.00 92.81 89 ILE A N 1
ATOM 680 C CA . ILE A 1 89 ? 5.976 -10.033 -12.196 1.00 92.81 89 ILE A CA 1
ATOM 681 C C . ILE A 1 89 ? 6.277 -10.863 -13.445 1.00 92.81 89 ILE A C 1
ATOM 683 O O . ILE A 1 89 ? 6.473 -12.073 -13.329 1.00 92.81 89 ILE A O 1
ATOM 687 N N . SER A 1 90 ? 6.395 -10.224 -14.612 1.00 92.62 90 SER A N 1
ATOM 688 C CA . SER A 1 90 ? 6.702 -10.899 -15.882 1.00 92.62 90 SER A CA 1
ATOM 689 C C . SER A 1 90 ? 8.076 -11.578 -15.876 1.00 92.62 90 SER A C 1
ATOM 691 O O . SER A 1 90 ? 8.279 -12.579 -16.558 1.00 92.62 90 SER A O 1
ATOM 693 N N . CYS A 1 91 ? 9.022 -11.073 -15.079 1.00 92.31 91 CYS A N 1
ATOM 694 C CA . CYS A 1 91 ? 10.335 -11.686 -14.873 1.00 92.31 91 CYS A CA 1
ATOM 695 C C . CYS A 1 91 ? 10.375 -12.731 -13.738 1.00 92.31 91 CYS A C 1
ATOM 697 O O . CYS A 1 91 ? 11.440 -13.294 -13.482 1.00 92.31 91 CYS A O 1
ATOM 699 N N . GLY A 1 92 ? 9.257 -13.006 -13.056 1.00 91.88 92 GLY A N 1
ATOM 700 C CA . GLY A 1 92 ? 9.170 -13.985 -11.963 1.00 91.88 92 GLY A CA 1
ATOM 701 C C . GLY A 1 92 ? 9.479 -13.443 -10.559 1.00 91.88 92 GLY A C 1
ATOM 702 O O . GLY A 1 92 ? 9.554 -14.228 -9.618 1.00 91.88 92 GLY A O 1
ATOM 703 N N . TYR A 1 93 ? 9.606 -12.123 -10.398 1.00 93.50 93 TYR A N 1
ATOM 704 C CA . TYR A 1 93 ? 9.942 -11.418 -9.146 1.00 93.50 93 TYR A CA 1
ATOM 705 C C . TYR A 1 93 ? 8.706 -10.828 -8.438 1.00 93.50 93 TYR A C 1
ATOM 707 O O . TYR A 1 93 ? 8.773 -9.837 -7.705 1.00 93.50 93 TYR A O 1
ATOM 715 N N . GLY A 1 94 ? 7.528 -11.417 -8.670 1.00 91.75 94 GLY A N 1
ATOM 716 C CA . GLY A 1 94 ? 6.273 -10.928 -8.090 1.00 91.75 94 GLY A CA 1
ATOM 717 C C . GLY A 1 94 ? 6.251 -10.977 -6.556 1.00 91.75 94 GLY A C 1
ATOM 718 O O . GLY A 1 94 ? 5.677 -10.095 -5.920 1.00 91.75 94 GLY A O 1
ATOM 719 N N . LYS A 1 95 ? 6.916 -11.965 -5.939 1.00 91.75 95 LYS A N 1
ATOM 720 C CA . LYS A 1 95 ? 6.957 -12.120 -4.472 1.00 91.75 95 LYS A CA 1
ATOM 721 C C . LYS A 1 95 ? 7.729 -10.982 -3.804 1.00 91.75 95 LYS A C 1
ATOM 723 O O . LYS A 1 95 ? 7.301 -10.467 -2.771 1.00 91.75 95 LYS A O 1
ATOM 728 N N . GLU A 1 96 ? 8.850 -10.588 -4.391 1.00 93.75 96 GLU A N 1
ATOM 729 C CA . GLU A 1 96 ? 9.708 -9.493 -3.954 1.00 93.75 96 GLU A CA 1
ATOM 730 C C . GLU A 1 96 ? 8.973 -8.157 -4.087 1.00 93.75 96 GLU A C 1
ATOM 732 O O . GLU A 1 96 ? 8.913 -7.393 -3.120 1.00 93.75 96 GLU A O 1
ATOM 737 N N . CYS A 1 97 ? 8.324 -7.930 -5.234 1.00 94.25 97 CYS A N 1
ATOM 738 C CA . CYS A 1 97 ? 7.493 -6.751 -5.479 1.00 94.25 97 CYS A CA 1
ATOM 739 C C . CYS A 1 97 ? 6.386 -6.605 -4.416 1.00 94.25 97 CYS A C 1
ATOM 741 O O . CYS A 1 97 ? 6.284 -5.572 -3.748 1.00 94.25 97 CYS A O 1
ATOM 743 N N . ILE A 1 98 ? 5.621 -7.675 -4.172 1.00 92.38 98 ILE A N 1
ATOM 744 C CA . ILE A 1 98 ? 4.551 -7.704 -3.163 1.00 92.38 98 ILE A CA 1
ATOM 745 C C . ILE A 1 98 ? 5.086 -7.456 -1.760 1.00 92.38 98 ILE A C 1
ATOM 747 O O . ILE A 1 98 ? 4.477 -6.723 -0.979 1.00 92.38 98 ILE A O 1
ATOM 751 N N . LYS A 1 99 ? 6.226 -8.054 -1.409 1.00 93.88 99 LYS A N 1
ATOM 752 C CA . LYS A 1 99 ? 6.830 -7.863 -0.089 1.00 93.88 99 LYS A CA 1
ATOM 753 C C . LYS A 1 99 ? 7.147 -6.388 0.158 1.00 93.88 99 LYS A C 1
ATOM 755 O O . LYS A 1 99 ? 6.848 -5.889 1.242 1.00 93.88 99 LYS A O 1
ATOM 760 N N . ILE A 1 100 ? 7.718 -5.700 -0.831 1.00 95.00 100 ILE A N 1
ATOM 761 C CA . ILE A 1 100 ? 8.029 -4.267 -0.742 1.00 95.00 100 ILE A CA 1
ATOM 762 C C . ILE A 1 100 ? 6.742 -3.452 -0.614 1.00 95.00 100 ILE A C 1
ATOM 764 O O . ILE A 1 100 ? 6.636 -2.636 0.305 1.00 95.00 100 ILE A O 1
ATOM 768 N N . TYR A 1 101 ? 5.752 -3.722 -1.473 1.00 94.50 101 TYR A N 1
ATOM 769 C CA . TYR A 1 101 ? 4.444 -3.068 -1.421 1.00 94.50 101 TYR A CA 1
ATOM 770 C C . TYR A 1 101 ? 3.833 -3.181 -0.021 1.00 94.50 101 TYR A C 1
ATOM 772 O O . TYR A 1 101 ? 3.558 -2.175 0.634 1.00 94.50 101 TYR A O 1
ATOM 780 N N . ARG A 1 102 ? 3.713 -4.411 0.487 1.00 92.94 102 ARG A N 1
ATOM 781 C CA . ARG A 1 102 ? 3.062 -4.709 1.763 1.00 92.94 102 ARG A CA 1
ATOM 782 C C . ARG A 1 102 ? 3.740 -4.016 2.942 1.00 92.94 102 ARG A C 1
ATOM 784 O O . ARG A 1 102 ? 3.046 -3.441 3.772 1.00 92.94 102 ARG A O 1
ATOM 791 N N . ILE A 1 103 ? 5.073 -4.043 3.024 1.00 93.19 103 ILE A N 1
ATOM 792 C CA . ILE A 1 103 ? 5.813 -3.409 4.130 1.00 93.19 103 ILE A CA 1
ATOM 793 C C . ILE A 1 103 ? 5.487 -1.914 4.217 1.00 93.19 103 ILE A C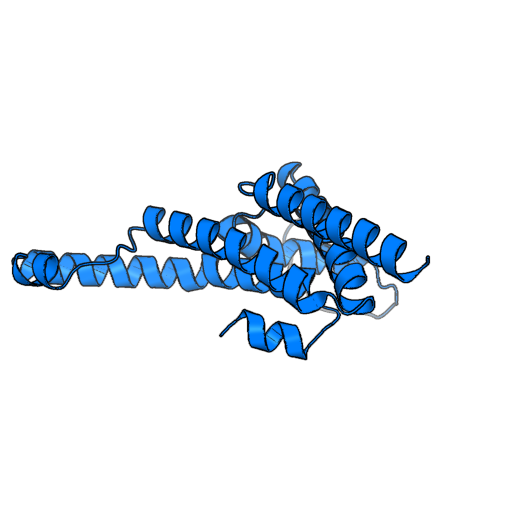 1
ATOM 795 O O . ILE A 1 103 ? 5.206 -1.403 5.301 1.00 93.19 103 ILE A O 1
ATOM 799 N N . ILE A 1 104 ? 5.493 -1.217 3.080 1.00 92.12 104 ILE A N 1
ATOM 800 C CA . ILE A 1 104 ? 5.282 0.231 3.057 1.00 92.12 104 ILE A CA 1
ATOM 801 C C . ILE A 1 104 ? 3.808 0.565 3.283 1.00 92.12 104 ILE A C 1
ATOM 803 O O . ILE A 1 104 ? 3.489 1.418 4.112 1.00 92.12 104 ILE A O 1
ATOM 807 N N . ARG A 1 105 ? 2.897 -0.118 2.583 1.00 92.88 105 ARG A N 1
ATOM 808 C CA . ARG A 1 105 ? 1.461 0.170 2.665 1.00 92.88 105 ARG A CA 1
ATOM 809 C C . ARG A 1 105 ? 0.872 -0.161 4.032 1.00 92.88 105 ARG A C 1
ATOM 811 O O . ARG A 1 105 ? 0.100 0.648 4.537 1.00 92.88 105 ARG A O 1
ATOM 818 N N . ILE A 1 106 ? 1.306 -1.247 4.688 1.00 91.50 106 ILE A N 1
ATOM 819 C CA . ILE A 1 106 ? 0.913 -1.536 6.080 1.00 91.50 106 ILE A CA 1
ATOM 820 C C . ILE A 1 106 ? 1.303 -0.380 6.999 1.00 91.50 106 ILE A C 1
ATOM 822 O O . ILE A 1 106 ? 0.480 0.051 7.797 1.00 91.50 106 ILE A O 1
ATOM 826 N N . SER A 1 107 ? 2.524 0.151 6.874 1.00 91.75 107 SER A N 1
ATOM 827 C CA . SER A 1 107 ? 2.959 1.276 7.708 1.00 91.75 107 SER A CA 1
ATOM 828 C C . SER A 1 107 ? 2.098 2.523 7.493 1.00 91.75 107 SER A C 1
ATOM 830 O O . SER A 1 107 ? 1.788 3.208 8.461 1.00 91.75 107 SER A O 1
ATOM 832 N N . ILE A 1 108 ? 1.711 2.822 6.250 1.00 90.62 108 ILE A N 1
ATOM 833 C CA . ILE A 1 108 ? 0.868 3.985 5.925 1.00 90.62 108 ILE A CA 1
ATOM 834 C C . ILE A 1 108 ? -0.548 3.802 6.485 1.00 90.62 108 ILE A C 1
ATOM 836 O O . ILE A 1 108 ? -1.112 4.729 7.066 1.00 90.62 108 ILE A O 1
ATOM 840 N N . VAL A 1 109 ? -1.122 2.607 6.321 1.00 91.06 109 VAL A N 1
ATOM 841 C CA . VAL A 1 109 ? -2.463 2.284 6.822 1.00 91.06 109 VAL A CA 1
ATOM 842 C C . VAL A 1 109 ? -2.490 2.295 8.350 1.00 91.06 109 VAL A C 1
ATOM 844 O O . VAL A 1 109 ? -3.408 2.875 8.919 1.00 91.06 109 VAL A O 1
ATOM 847 N N . ASP A 1 110 ? -1.488 1.726 9.025 1.00 91.06 110 ASP A N 1
ATOM 848 C CA . ASP A 1 110 ? -1.401 1.717 10.493 1.00 91.06 110 ASP A CA 1
ATOM 849 C C . ASP A 1 110 ? -1.315 3.141 11.065 1.00 91.06 110 ASP A C 1
ATOM 851 O O . ASP A 1 110 ? -2.041 3.488 11.999 1.00 91.06 110 ASP A O 1
ATOM 855 N N . GLU A 1 111 ? -0.518 4.011 10.438 1.00 90.12 111 GLU A N 1
ATOM 856 C CA . GLU A 1 111 ? -0.438 5.424 10.813 1.00 90.12 111 GLU A CA 1
ATOM 857 C C . GLU A 1 111 ? -1.786 6.144 10.622 1.00 90.12 111 GLU A C 1
ATOM 859 O O . GLU A 1 111 ? -2.225 6.904 11.489 1.00 90.12 111 GLU A O 1
ATOM 864 N N . ALA A 1 112 ? -2.487 5.877 9.517 1.00 90.38 112 ALA A N 1
ATOM 865 C CA . ALA A 1 112 ? -3.801 6.457 9.255 1.00 90.38 112 ALA A CA 1
ATOM 866 C C . ALA A 1 112 ? -4.871 5.964 10.246 1.00 90.38 112 ALA A C 1
ATOM 868 O O . ALA A 1 112 ? -5.642 6.769 10.771 1.00 90.38 112 ALA A O 1
ATOM 869 N N . LEU A 1 113 ? -4.878 4.669 10.576 1.00 91.75 113 LEU A N 1
ATOM 870 C CA . LEU A 1 113 ? -5.742 4.097 11.614 1.00 91.75 113 LEU A CA 1
ATOM 871 C C . LEU A 1 113 ? -5.475 4.756 12.974 1.00 91.75 113 LEU A C 1
ATOM 873 O O . LEU A 1 113 ? -6.419 5.123 13.681 1.00 91.75 113 LEU A O 1
ATOM 877 N N . HIS A 1 114 ? -4.204 4.987 13.311 1.00 90.69 114 HIS A N 1
ATOM 878 C CA . HIS A 1 114 ? -3.833 5.683 14.538 1.00 90.69 114 HIS A CA 1
ATOM 879 C C . HIS A 1 114 ? -4.401 7.109 14.588 1.00 90.69 114 HIS A C 1
ATOM 881 O O . HIS A 1 114 ? -4.953 7.508 15.618 1.00 90.69 114 HIS A O 1
ATOM 887 N N . ARG A 1 115 ? -4.334 7.862 13.477 1.00 90.31 115 ARG A N 1
ATOM 888 C CA . ARG A 1 115 ? -4.924 9.211 13.365 1.00 90.31 115 ARG A CA 1
ATOM 889 C C . ARG A 1 115 ? -6.449 9.206 13.486 1.00 90.31 115 ARG A C 1
ATOM 891 O O . ARG A 1 115 ? -7.000 10.110 14.107 1.00 90.31 115 ARG A O 1
ATOM 898 N N . LEU A 1 116 ? -7.121 8.166 12.988 1.00 90.38 116 LEU A N 1
ATOM 899 C CA . LEU A 1 116 ? -8.563 7.962 13.187 1.00 90.38 116 LEU A CA 1
ATOM 900 C C . LEU A 1 116 ? -8.927 7.585 14.634 1.00 90.38 116 LEU A C 1
ATOM 902 O O . LEU A 1 116 ? -10.105 7.498 14.974 1.00 90.38 116 LEU A O 1
ATOM 906 N N . GLY A 1 117 ? -7.946 7.363 15.511 1.00 88.81 117 GLY A N 1
ATOM 907 C CA . GLY A 1 117 ? -8.174 6.965 16.898 1.00 88.81 117 GLY A CA 1
ATOM 908 C C . GLY A 1 117 ? -8.391 5.463 17.082 1.00 88.81 117 GLY A C 1
ATOM 909 O O . GLY A 1 117 ? -8.745 5.035 18.182 1.00 88.81 117 GLY A O 1
ATOM 910 N N . ILE A 1 118 ? -8.139 4.656 16.048 1.00 90.31 118 ILE A N 1
ATOM 911 C CA . ILE A 1 118 ? -8.109 3.197 16.146 1.00 90.31 118 ILE A CA 1
ATOM 912 C C . ILE A 1 118 ? -6.779 2.823 16.793 1.00 90.31 118 ILE A C 1
ATOM 914 O O . ILE A 1 118 ? -5.725 2.791 16.161 1.00 90.31 118 ILE A O 1
ATOM 918 N N . LYS A 1 119 ? -6.828 2.582 18.101 1.00 83.62 119 LYS A N 1
ATOM 919 C CA . LYS A 1 119 ? -5.670 2.193 18.907 1.00 83.62 119 LYS A CA 1
ATOM 920 C C . LYS A 1 119 ? -5.782 0.733 19.313 1.00 83.62 119 LYS A C 1
ATOM 922 O O . LYS A 1 119 ? -6.877 0.224 19.551 1.00 83.62 119 LYS A O 1
ATOM 927 N N . ARG A 1 120 ? -4.632 0.073 19.428 1.00 84.44 120 ARG A N 1
ATOM 928 C CA . ARG A 1 120 ? -4.544 -1.236 20.077 1.00 84.44 120 ARG A CA 1
ATOM 929 C C . ARG A 1 120 ? -4.520 -1.027 21.583 1.00 84.44 120 ARG A C 1
ATOM 931 O O . ARG A 1 120 ? -3.672 -0.295 22.087 1.00 84.44 120 ARG A O 1
ATOM 938 N N . TRP A 1 121 ? -5.441 -1.682 22.275 1.00 86.69 121 TRP A N 1
ATOM 939 C CA . TRP A 1 121 ? -5.493 -1.698 23.729 1.00 86.69 121 TRP A CA 1
ATOM 940 C C . TRP A 1 121 ? -4.886 -2.999 24.242 1.00 86.69 121 TRP A C 1
ATOM 942 O O . TRP A 1 121 ? -5.185 -4.076 23.726 1.00 86.69 121 TRP A O 1
ATOM 952 N N . THR A 1 122 ? -4.032 -2.916 25.256 1.00 91.44 122 THR A N 1
ATOM 953 C CA . THR A 1 122 ? -3.577 -4.103 25.982 1.00 91.44 122 THR A CA 1
ATOM 954 C C . THR A 1 122 ? -4.663 -4.563 26.949 1.00 91.44 122 THR A C 1
ATOM 956 O O . THR A 1 122 ? -5.431 -3.752 27.471 1.00 91.44 122 THR A O 1
ATOM 959 N N . SER A 1 123 ? -4.685 -5.856 27.283 1.00 90.69 123 SER A N 1
ATOM 960 C CA . SER A 1 123 ? -5.620 -6.383 28.288 1.00 90.69 123 SER A CA 1
ATOM 961 C C . SER A 1 123 ? -5.504 -5.641 29.625 1.00 90.69 123 SER A C 1
ATOM 963 O O . SER A 1 123 ? -6.499 -5.386 30.292 1.00 90.69 123 SER A O 1
ATOM 965 N N . SER A 1 124 ? -4.292 -5.216 29.994 1.00 93.75 124 SER A N 1
ATOM 966 C CA . SER A 1 124 ? -4.054 -4.411 31.194 1.00 93.75 124 SER A CA 1
ATOM 967 C C . SER A 1 124 ? -4.659 -3.005 31.127 1.00 93.75 124 SER A C 1
ATOM 969 O O . SER A 1 124 ? -5.101 -2.506 32.157 1.00 93.75 124 SER A O 1
ATOM 971 N N . GLN A 1 125 ? -4.691 -2.361 29.956 1.00 91.50 125 GLN A N 1
ATOM 972 C CA . GLN A 1 125 ? -5.337 -1.057 29.778 1.00 91.50 125 GLN A CA 1
ATOM 973 C C . GLN A 1 125 ? -6.855 -1.181 29.887 1.00 91.50 125 GLN A C 1
ATOM 975 O O . GLN A 1 125 ? -7.470 -0.381 30.584 1.00 91.50 125 GLN A O 1
ATOM 980 N N . ILE A 1 126 ? -7.434 -2.211 29.265 1.00 90.88 126 ILE A N 1
ATOM 981 C CA . ILE A 1 126 ? -8.878 -2.478 29.309 1.00 90.88 126 ILE A CA 1
ATOM 982 C C . ILE A 1 126 ? -9.319 -2.754 30.750 1.00 90.88 126 ILE A C 1
ATOM 984 O O . ILE A 1 126 ? -10.239 -2.113 31.241 1.00 90.88 126 ILE A O 1
ATOM 988 N N . ASN A 1 127 ? -8.604 -3.626 31.469 1.00 90.25 127 ASN A N 1
ATOM 989 C CA . ASN A 1 127 ? -8.948 -4.001 32.846 1.00 90.25 127 ASN A CA 1
ATOM 990 C C . ASN A 1 127 ? -8.818 -2.853 33.861 1.00 90.25 127 ASN A C 1
ATOM 992 O O . ASN A 1 127 ? -9.321 -2.961 34.975 1.00 90.25 127 ASN A O 1
ATOM 996 N N . ARG A 1 128 ? -8.096 -1.782 33.515 1.00 93.81 128 ARG A N 1
ATOM 997 C CA . ARG A 1 128 ? -7.920 -0.595 34.365 1.00 93.81 128 ARG A CA 1
ATOM 998 C C . ARG A 1 128 ? -8.894 0.533 34.025 1.00 93.81 128 ARG A C 1
ATOM 1000 O O . ARG A 1 128 ? -8.934 1.515 34.762 1.00 93.81 128 ARG A O 1
ATOM 1007 N N . MET A 1 129 ? -9.630 0.432 32.919 1.00 92.88 129 MET A N 1
ATOM 1008 C CA . MET A 1 129 ? -10.643 1.420 32.559 1.00 92.88 129 MET A CA 1
ATOM 1009 C C . MET A 1 129 ? -11.903 1.218 33.388 1.00 92.88 129 MET A C 1
ATOM 1011 O O . MET A 1 129 ? -12.304 0.089 33.666 1.00 92.88 129 MET A O 1
ATOM 1015 N N . ASN A 1 130 ? -12.543 2.327 33.752 1.00 94.62 130 ASN A N 1
ATOM 1016 C CA . ASN A 1 130 ? -13.900 2.244 34.264 1.00 94.62 130 ASN A CA 1
ATOM 1017 C C . ASN A 1 130 ? -14.864 1.830 33.127 1.00 94.62 130 ASN A C 1
ATOM 1019 O O . ASN A 1 130 ? -14.559 2.052 31.945 1.00 94.62 130 ASN A O 1
ATOM 1023 N N . PRO A 1 131 ? -16.001 1.201 33.462 1.00 93.06 131 PRO A N 1
ATOM 1024 C CA . PRO A 1 131 ? -16.952 0.710 32.468 1.00 93.06 131 PRO A CA 1
ATOM 1025 C C . PRO A 1 131 ? -17.460 1.806 31.526 1.00 93.06 131 PRO A C 1
ATOM 1027 O O . PRO A 1 131 ? -17.524 1.593 30.318 1.00 93.06 131 PRO A O 1
ATOM 1030 N N . GLU A 1 132 ? -17.731 3.005 32.042 1.00 94.75 132 GLU A N 1
ATOM 1031 C CA . GLU A 1 132 ? -18.286 4.110 31.257 1.00 94.75 132 GLU A CA 1
ATOM 1032 C C . GLU A 1 132 ? -17.292 4.619 30.200 1.00 94.75 132 GLU A C 1
ATOM 1034 O O . GLU A 1 132 ? -17.659 4.869 29.049 1.00 94.75 132 GLU A O 1
ATOM 1039 N N . ALA A 1 133 ? -16.004 4.738 30.546 1.00 92.75 133 ALA A N 1
ATOM 1040 C CA . ALA A 1 133 ? -14.974 5.097 29.574 1.00 92.75 133 ALA A CA 1
ATOM 1041 C C . ALA A 1 133 ? -14.727 3.966 28.575 1.00 92.75 133 ALA A C 1
ATOM 1043 O O . ALA A 1 133 ? -14.419 4.246 27.415 1.00 92.75 133 ALA A O 1
ATOM 1044 N N . LEU A 1 134 ? -14.843 2.702 28.990 1.00 93.31 134 LEU A N 1
ATOM 1045 C CA . LEU A 1 134 ? -14.722 1.569 28.078 1.00 93.31 134 LEU A CA 1
ATOM 1046 C C . LEU A 1 134 ? -15.842 1.591 27.029 1.00 93.31 134 LEU A C 1
ATOM 1048 O O . LEU A 1 134 ? -15.544 1.522 25.838 1.00 93.31 134 LEU A O 1
ATOM 1052 N N . GLU A 1 135 ? -17.097 1.771 27.442 1.00 93.69 135 GLU A N 1
ATOM 1053 C CA . GLU A 1 135 ? -18.243 1.901 26.532 1.00 93.69 135 GLU A CA 1
ATOM 1054 C C . GLU A 1 135 ? -18.077 3.084 25.569 1.00 93.69 135 GLU A C 1
ATOM 1056 O O . GLU A 1 135 ? -18.235 2.928 24.353 1.00 93.69 135 GLU A O 1
ATOM 1061 N N . HIS A 1 136 ? -17.663 4.249 26.078 1.00 93.38 136 HIS A N 1
ATOM 1062 C CA . HIS A 1 136 ? -17.381 5.416 25.240 1.00 93.38 136 HIS A CA 1
ATOM 1063 C C . HIS A 1 136 ? -16.275 5.138 24.207 1.00 93.38 136 HIS A C 1
ATOM 1065 O O . HIS A 1 136 ? -16.413 5.479 23.028 1.00 93.38 136 HIS A O 1
ATOM 1071 N N . ASN A 1 137 ? -15.185 4.485 24.619 1.00 92.06 137 ASN A N 1
ATOM 1072 C CA . ASN A 1 137 ? -14.085 4.125 23.724 1.00 92.06 137 ASN A CA 1
ATOM 1073 C C . ASN A 1 137 ? -14.502 3.083 22.679 1.00 92.06 137 ASN A C 1
ATOM 1075 O O . ASN A 1 137 ? -14.064 3.189 21.535 1.00 92.06 137 ASN A O 1
ATOM 1079 N N . ILE A 1 138 ? -15.356 2.116 23.032 1.00 92.38 138 ILE A N 1
ATOM 1080 C CA . ILE A 1 138 ? -15.920 1.145 22.084 1.00 92.38 138 ILE A CA 1
ATOM 1081 C C . ILE A 1 138 ? -16.766 1.868 21.034 1.00 92.38 138 ILE A C 1
ATOM 1083 O O . ILE A 1 138 ? -16.552 1.653 19.841 1.00 92.38 138 ILE A O 1
ATOM 1087 N N . SER A 1 139 ? -17.669 2.764 21.447 1.00 94.62 139 SER A N 1
ATOM 1088 C CA . SER A 1 139 ? -18.494 3.540 20.510 1.00 94.62 139 SER A CA 1
ATOM 1089 C C . SER A 1 139 ? -17.626 4.347 19.544 1.00 94.62 139 SER A C 1
ATOM 1091 O O . SER A 1 139 ? -17.798 4.258 18.328 1.00 94.62 139 SER A O 1
ATOM 1093 N N . LYS A 1 140 ? -16.634 5.074 20.072 1.00 93.81 140 LYS A N 1
ATOM 1094 C CA . LYS A 1 140 ? -15.695 5.852 19.258 1.00 93.81 140 LYS A CA 1
ATOM 1095 C C . LYS A 1 140 ? -14.907 4.968 18.292 1.00 93.81 140 LYS A C 1
ATOM 1097 O O . LYS A 1 140 ? -14.744 5.325 17.130 1.00 93.81 140 LYS A O 1
ATOM 1102 N N . TRP A 1 141 ? -14.432 3.813 18.757 1.00 94.75 141 TRP A N 1
ATOM 1103 C CA . TRP A 1 141 ? -13.696 2.866 17.924 1.00 94.75 141 TRP A CA 1
ATOM 1104 C C . TRP A 1 141 ? -14.557 2.338 16.775 1.00 94.75 141 TRP A C 1
ATOM 1106 O O . TRP A 1 141 ? -14.082 2.293 15.643 1.00 94.75 141 TRP A O 1
ATOM 1116 N N . ILE A 1 142 ? -15.822 1.993 17.037 1.00 94.56 142 ILE A N 1
ATOM 1117 C CA . ILE A 1 142 ? -16.770 1.528 16.015 1.00 94.56 142 ILE A CA 1
ATOM 1118 C C . ILE A 1 142 ? -16.977 2.601 14.942 1.00 94.56 142 ILE A C 1
ATOM 1120 O O . ILE A 1 142 ? -16.941 2.290 13.751 1.00 94.56 142 ILE A O 1
ATOM 1124 N N . ASP A 1 143 ? -17.169 3.860 15.333 1.00 95.38 143 ASP A N 1
ATOM 1125 C CA . ASP A 1 143 ? -17.385 4.941 14.369 1.00 95.38 143 ASP A CA 1
ATOM 1126 C C . ASP A 1 143 ? -16.128 5.236 13.542 1.00 95.38 143 ASP A C 1
ATOM 1128 O O . ASP A 1 143 ? -16.208 5.335 12.314 1.00 95.38 143 ASP A O 1
ATOM 1132 N N . SER A 1 144 ? -14.951 5.246 14.170 1.00 94.38 144 SER A N 1
ATOM 1133 C CA . SER A 1 144 ? -13.674 5.335 13.455 1.00 94.38 144 SER A CA 1
ATOM 1134 C C . SER A 1 144 ? -13.446 4.148 12.514 1.00 94.38 144 SER A C 1
ATOM 1136 O O . SER A 1 144 ? -12.969 4.335 11.395 1.00 94.38 144 SER A O 1
ATOM 1138 N N . ALA A 1 145 ? -13.814 2.928 12.918 1.00 94.00 145 ALA A N 1
ATOM 1139 C CA . ALA A 1 145 ? -13.686 1.730 12.091 1.00 94.00 145 ALA A CA 1
ATOM 1140 C C . ALA A 1 145 ? -14.586 1.796 10.849 1.00 94.00 145 ALA A C 1
ATOM 1142 O O . ALA A 1 145 ? -14.136 1.470 9.750 1.00 94.00 145 ALA A O 1
ATOM 1143 N N . LYS A 1 146 ? -15.825 2.292 10.980 1.00 93.69 146 LYS A N 1
ATOM 1144 C CA . LYS A 1 146 ? -16.711 2.536 9.826 1.00 93.69 146 LYS A CA 1
ATOM 1145 C C . LYS A 1 146 ? -16.082 3.512 8.832 1.00 93.69 146 LYS A C 1
ATOM 1147 O O . LYS A 1 146 ? -16.169 3.285 7.625 1.00 93.69 146 LYS A O 1
ATOM 1152 N N . ILE A 1 147 ? -15.451 4.581 9.323 1.00 91.56 147 ILE A N 1
ATOM 1153 C CA . ILE A 1 147 ? -14.740 5.550 8.477 1.00 91.56 147 ILE A CA 1
ATOM 1154 C C . ILE A 1 147 ? -13.580 4.853 7.764 1.00 91.56 147 ILE A C 1
ATOM 1156 O O . ILE A 1 147 ? -13.536 4.876 6.537 1.00 91.56 147 ILE A O 1
ATOM 1160 N N . ALA A 1 148 ? -12.721 4.146 8.503 1.00 92.06 148 ALA A N 1
ATOM 1161 C CA . ALA A 1 148 ? -11.579 3.426 7.945 1.00 92.06 148 ALA A CA 1
ATOM 1162 C C . ALA A 1 148 ? -11.983 2.437 6.837 1.00 92.06 148 ALA A C 1
ATOM 1164 O O . ALA A 1 148 ? -11.342 2.391 5.790 1.00 92.06 148 ALA A O 1
ATOM 1165 N N . VAL A 1 149 ? -13.063 1.668 7.021 1.00 90.69 149 VAL A N 1
ATOM 1166 C CA . VAL A 1 149 ? -13.582 0.738 5.996 1.00 90.69 149 VAL A CA 1
ATOM 1167 C C . VAL A 1 149 ? -14.028 1.478 4.737 1.00 90.69 149 VAL A C 1
ATOM 1169 O O . VAL A 1 149 ? -13.715 1.052 3.626 1.00 90.69 149 VAL A O 1
ATOM 1172 N N . ARG A 1 150 ? -14.732 2.602 4.893 1.00 87.69 150 ARG A N 1
ATOM 1173 C CA . ARG A 1 150 ? -15.262 3.381 3.764 1.00 87.69 150 ARG A CA 1
ATOM 1174 C C . ARG A 1 150 ? -14.186 4.153 3.003 1.00 87.69 150 ARG A C 1
ATOM 1176 O O . ARG A 1 150 ? -14.389 4.406 1.817 1.00 87.69 150 ARG A O 1
ATOM 1183 N N . THR A 1 151 ? -13.095 4.532 3.668 1.00 87.12 151 THR A N 1
ATOM 1184 C CA . THR A 1 151 ? -12.029 5.365 3.098 1.00 87.12 151 THR A CA 1
ATOM 1185 C C . THR A 1 151 ? -10.735 4.576 2.922 1.00 87.12 151 THR A C 1
ATOM 1187 O O . THR A 1 151 ? -10.373 4.246 1.796 1.00 87.12 151 THR A O 1
ATOM 1190 N N . LEU A 1 152 ? -10.059 4.222 4.015 1.00 89.94 152 LEU A N 1
ATOM 1191 C CA . LEU A 1 152 ? -8.723 3.633 3.995 1.00 89.94 152 LEU A CA 1
ATOM 1192 C C . LEU A 1 152 ? -8.675 2.310 3.238 1.00 89.94 152 LEU A C 1
ATOM 1194 O O . LEU A 1 152 ? -7.921 2.167 2.279 1.00 89.94 152 LEU A O 1
ATOM 1198 N N . PHE A 1 153 ? -9.505 1.348 3.628 1.00 90.00 153 PHE A N 1
ATOM 1199 C CA . PHE A 1 153 ? -9.473 0.024 3.006 1.00 90.00 153 PHE A CA 1
ATOM 1200 C C . PHE A 1 153 ? -9.954 0.064 1.553 1.00 90.00 153 PHE A C 1
ATOM 1202 O O . PHE A 1 153 ? -9.422 -0.649 0.704 1.00 90.00 153 PHE A O 1
ATOM 1209 N N . ARG A 1 154 ? -10.906 0.949 1.234 1.00 87.44 154 ARG A N 1
ATOM 1210 C CA . ARG A 1 154 ? -11.361 1.158 -0.144 1.00 87.44 154 ARG A CA 1
ATOM 1211 C C . ARG A 1 154 ? -10.269 1.763 -1.028 1.00 87.44 154 ARG A C 1
ATOM 1213 O O . ARG A 1 154 ? -10.077 1.299 -2.150 1.00 87.44 154 ARG A O 1
ATOM 1220 N N . GLY A 1 155 ? -9.557 2.776 -0.539 1.00 88.81 155 GLY A N 1
ATOM 1221 C CA . GLY A 1 155 ? -8.455 3.401 -1.268 1.00 88.81 155 GLY A CA 1
ATOM 1222 C C . GLY A 1 155 ? -7.259 2.472 -1.442 1.00 88.81 155 GLY A C 1
ATOM 1223 O O . GLY A 1 155 ? -6.692 2.410 -2.530 1.00 88.81 155 GLY A O 1
ATOM 1224 N N . GLU A 1 156 ? -6.918 1.698 -0.408 1.00 91.69 156 GLU A N 1
ATOM 1225 C CA . GLU A 1 156 ? -5.883 0.665 -0.508 1.00 91.69 156 GLU A CA 1
ATOM 1226 C C . GLU A 1 156 ? -6.261 -0.396 -1.542 1.00 91.69 156 GLU A C 1
ATOM 1228 O O . GLU A 1 156 ? -5.424 -0.792 -2.350 1.00 91.69 156 GLU A O 1
ATOM 1233 N N . ARG A 1 157 ? -7.541 -0.790 -1.586 1.00 88.88 157 ARG A N 1
ATOM 1234 C CA . ARG A 1 157 ? -8.045 -1.729 -2.594 1.00 88.88 157 ARG A CA 1
ATOM 1235 C C . ARG A 1 157 ? -7.896 -1.212 -3.994 1.00 88.88 157 ARG A C 1
ATOM 1237 O O . ARG A 1 157 ? -7.352 -1.909 -4.838 1.00 88.88 157 ARG A O 1
ATOM 1244 N N . PHE A 1 158 ? -8.321 0.019 -4.219 1.00 89.19 158 PHE A N 1
ATOM 1245 C CA . PHE A 1 158 ? -8.173 0.639 -5.520 1.00 89.19 158 PHE A CA 1
ATOM 1246 C C . PHE A 1 158 ? -6.705 0.704 -5.968 1.00 89.19 158 PHE A C 1
ATOM 1248 O O . PHE A 1 158 ? -6.403 0.367 -7.110 1.00 89.19 158 PHE A O 1
ATOM 1255 N N . LEU A 1 159 ? -5.788 1.100 -5.079 1.00 91.06 159 LEU A N 1
ATOM 1256 C CA . LEU A 1 159 ? -4.365 1.175 -5.409 1.00 91.06 159 LEU A CA 1
ATOM 1257 C C . LEU A 1 159 ? -3.775 -0.206 -5.717 1.00 91.06 159 LEU A C 1
ATOM 1259 O O . LEU A 1 159 ? -3.109 -0.367 -6.736 1.00 91.06 159 LEU A O 1
ATOM 1263 N N . CYS A 1 160 ? -4.045 -1.193 -4.865 1.00 91.50 160 CYS A N 1
ATOM 1264 C CA . CYS A 1 160 ? -3.607 -2.571 -5.055 1.00 91.50 160 CYS A CA 1
ATOM 1265 C C . CYS A 1 160 ? -4.136 -3.142 -6.379 1.00 91.50 160 CYS A C 1
ATOM 1267 O O . CYS A 1 160 ? -3.366 -3.658 -7.189 1.00 91.50 160 CYS A O 1
ATOM 1269 N N . ASP A 1 161 ? -5.435 -2.989 -6.636 1.00 89.31 161 ASP A N 1
ATOM 1270 C CA . ASP A 1 161 ? -6.074 -3.460 -7.862 1.00 89.31 161 ASP A CA 1
ATOM 1271 C C . ASP A 1 161 ? -5.456 -2.799 -9.100 1.00 89.31 161 ASP A C 1
ATOM 1273 O O . ASP A 1 161 ? -5.247 -3.476 -10.108 1.00 89.31 161 ASP A O 1
ATOM 1277 N N . HIS A 1 162 ? -5.127 -1.507 -9.024 1.00 90.56 162 HIS A N 1
ATOM 1278 C CA . HIS A 1 162 ? -4.466 -0.781 -10.104 1.00 90.56 162 HIS A CA 1
ATOM 1279 C C . HIS A 1 162 ? -3.037 -1.281 -10.352 1.00 90.56 162 HIS A C 1
ATOM 1281 O O . HIS A 1 162 ? -2.708 -1.650 -11.479 1.00 90.56 162 HIS A O 1
ATOM 1287 N N . VAL A 1 163 ? -2.193 -1.311 -9.316 1.00 92.69 163 VAL A N 1
ATOM 1288 C CA . VAL A 1 163 ? -0.766 -1.659 -9.438 1.00 92.69 163 VAL A CA 1
ATOM 1289 C C . VAL A 1 163 ? -0.580 -3.108 -9.892 1.00 92.69 163 VAL A C 1
ATOM 1291 O O . VAL A 1 163 ? 0.316 -3.384 -10.681 1.00 92.69 163 VAL A O 1
ATOM 1294 N N . PHE A 1 164 ? -1.445 -4.025 -9.450 1.00 91.31 164 PHE A N 1
ATOM 1295 C CA . PHE A 1 164 ? -1.317 -5.464 -9.705 1.00 91.31 164 PHE A CA 1
ATOM 1296 C C . PHE A 1 164 ? -2.381 -6.011 -10.664 1.00 91.31 164 PHE A C 1
ATOM 1298 O O . PHE A 1 164 ? -2.716 -7.195 -10.622 1.00 91.31 164 PHE A O 1
ATOM 1305 N N . SER A 1 165 ? -2.929 -5.173 -11.549 1.00 84.25 165 SER A N 1
ATOM 1306 C CA . SER A 1 165 ? -4.020 -5.583 -12.445 1.00 84.25 165 SER A CA 1
ATOM 1307 C C . SER A 1 165 ? -3.671 -6.718 -13.414 1.00 84.25 165 SER 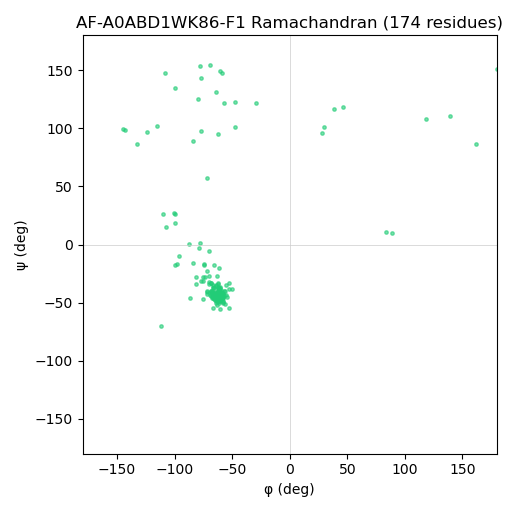A C 1
ATOM 1309 O O . SER A 1 165 ? -4.579 -7.394 -13.882 1.00 84.25 165 SER A O 1
ATOM 1311 N N . ALA A 1 166 ? -2.387 -6.965 -13.688 1.00 73.44 166 ALA A N 1
ATOM 1312 C CA . ALA A 1 166 ? -1.939 -8.036 -14.577 1.00 73.44 166 ALA A CA 1
ATOM 1313 C C . ALA A 1 166 ? -1.939 -9.440 -13.935 1.00 73.44 166 ALA A C 1
ATOM 1315 O O . ALA A 1 166 ? -1.603 -10.411 -14.611 1.00 73.44 166 ALA A O 1
ATOM 1316 N N . ASN A 1 167 ? -2.268 -9.581 -12.642 1.00 68.25 167 ASN A N 1
ATOM 1317 C CA . ASN A 1 167 ? -2.212 -10.874 -11.960 1.00 68.25 167 ASN A CA 1
ATOM 1318 C C . ASN A 1 167 ? -3.358 -11.066 -10.948 1.00 68.25 167 ASN A C 1
ATOM 1320 O O . ASN A 1 167 ? -3.289 -10.619 -9.802 1.00 68.25 167 ASN A O 1
ATOM 1324 N N . GLU A 1 168 ? -4.400 -11.784 -11.375 1.00 62.69 168 GLU A N 1
ATOM 1325 C CA . GLU A 1 168 ? -5.598 -12.074 -10.571 1.00 62.69 168 GLU A CA 1
ATOM 1326 C C . GLU A 1 168 ? -5.284 -12.879 -9.301 1.00 62.69 168 GLU A C 1
ATOM 1328 O O . GLU A 1 168 ? -5.823 -12.588 -8.235 1.00 62.69 168 GLU A O 1
ATOM 1333 N N . THR A 1 169 ? -4.342 -13.824 -9.369 1.00 63.84 169 THR A N 1
ATOM 1334 C CA . THR A 1 169 ? -3.956 -14.666 -8.223 1.00 63.84 169 THR A CA 1
ATOM 1335 C C . THR A 1 169 ? -3.213 -13.865 -7.156 1.00 63.84 169 THR A C 1
ATOM 1337 O O . THR A 1 169 ? -3.335 -14.136 -5.965 1.00 63.84 169 THR A O 1
ATOM 1340 N N . LEU A 1 170 ? -2.449 -12.848 -7.563 1.00 62.16 170 LEU A N 1
ATOM 1341 C CA . LEU A 1 170 ? -1.780 -11.940 -6.632 1.00 62.16 170 LEU A CA 1
ATOM 1342 C C . LEU A 1 170 ? -2.752 -10.941 -5.997 1.00 62.16 170 LEU A C 1
ATOM 1344 O O . LEU A 1 170 ? -2.564 -10.582 -4.835 1.00 62.16 170 LEU A O 1
ATOM 1348 N N . ARG A 1 171 ? -3.806 -10.533 -6.714 1.00 61.62 171 ARG A N 1
ATOM 1349 C CA . ARG A 1 171 ? -4.845 -9.638 -6.187 1.00 61.62 171 ARG A CA 1
ATOM 1350 C C . ARG A 1 171 ? -5.592 -10.261 -5.003 1.00 61.62 171 ARG A C 1
ATOM 1352 O O . ARG A 1 171 ? -5.852 -9.568 -4.023 1.00 61.62 171 ARG A O 1
ATOM 1359 N N . GLU A 1 172 ? -5.877 -11.561 -5.059 1.00 58.59 172 GLU A N 1
ATOM 1360 C CA . GLU A 1 172 ? -6.530 -12.284 -3.959 1.00 58.59 172 GLU A CA 1
ATOM 1361 C C . GLU A 1 172 ? -5.628 -12.406 -2.720 1.00 58.59 172 GLU A C 1
ATOM 1363 O O . GLU A 1 172 ? -6.088 -12.199 -1.601 1.00 58.59 172 GLU A O 1
ATOM 1368 N N . VAL A 1 173 ? -4.327 -12.658 -2.899 1.00 61.22 173 VAL A N 1
ATOM 1369 C CA . VAL A 1 173 ? -3.363 -12.847 -1.792 1.00 61.22 173 VAL A CA 1
ATOM 1370 C C . VAL A 1 173 ? -2.982 -11.533 -1.095 1.00 61.22 173 VAL A C 1
ATOM 1372 O O . VAL A 1 173 ? -2.457 -11.545 0.012 1.00 61.22 173 VAL A O 1
ATOM 1375 N N . MET A 1 174 ? -3.219 -10.385 -1.727 1.00 62.00 174 MET A N 1
ATOM 1376 C CA . MET A 1 174 ? -2.842 -9.073 -1.189 1.00 62.00 174 MET A CA 1
ATOM 1377 C C . MET A 1 174 ? -3.868 -8.482 -0.214 1.00 62.00 174 MET A C 1
ATOM 1379 O O . MET A 1 174 ? -3.533 -7.552 0.521 1.00 62.00 174 MET A O 1
ATOM 1383 N N . PHE A 1 175 ? -5.093 -9.015 -0.200 1.00 51.69 175 PHE A N 1
ATOM 1384 C CA . PHE A 1 175 ? -6.191 -8.538 0.648 1.00 51.69 175 PHE A CA 1
ATOM 1385 C C . PHE A 1 175 ? -6.435 -9.357 1.922 1.00 51.69 175 PHE A C 1
ATOM 1387 O O . PHE A 1 175 ? -7.086 -8.843 2.835 1.00 51.69 175 PHE A O 1
ATOM 1394 N N . PHE A 1 176 ? -5.925 -10.589 1.985 1.00 43.22 176 PHE A N 1
ATOM 1395 C CA . PHE A 1 176 ? -5.985 -11.478 3.153 1.00 43.22 176 PHE A CA 1
ATOM 1396 C C . PHE A 1 176 ? -4.639 -11.523 3.887 1.00 43.22 176 PHE A C 1
ATOM 1398 O O . PHE A 1 176 ? -4.663 -11.680 5.129 1.00 43.22 176 PHE A O 1
#

Sequence (176 aa):
MAQKLMQIAMHRLEKEFYQILSANKEYLNPESVSSRSSHLTRSLSSNSDDEGDVGSDNEIRVAGDSISEVERLSALAMSDLKLIADSMISCGYGKECIKIYRIIRISIVDEALHRLGIKRWTSSQINRMNPEALEHNISKWIDSAKIAVRTLFRGERFLCDHVFSANETLREVMFF

Solvent-accessible surface area (backbone atoms only — not comparable to full-atom values): 10200 Å² total; per-residue (Å²): 113,68,69,62,53,48,52,53,53,50,54,48,49,54,51,51,51,49,46,53,60,64,74,36,48,80,54,63,28,25,54,62,41,37,72,39,49,71,54,55,54,52,63,62,58,71,74,63,91,82,89,83,86,89,87,83,90,79,93,72,75,93,71,79,92,69,75,47,71,64,52,52,54,30,53,50,53,48,50,52,45,19,55,50,41,52,52,35,39,76,73,70,40,42,68,62,52,49,52,54,51,49,60,55,49,49,55,55,51,52,53,50,37,45,74,57,59,51,70,90,76,51,73,71,57,58,75,67,49,55,69,69,60,48,54,53,50,49,55,52,36,52,55,34,48,55,49,39,54,69,22,37,55,43,9,46,45,52,50,51,52,58,35,43,64,93,35,72,73,57,54,60,65,73,78,112

InterPro domains:
  IPR004140 Exocyst complex component Exo70 [PTHR12542] (2-171)
  IPR016159 Cullin repeat-like-containing domain superfamily [SSF74788] (2-175)
  IPR046364 Exocyst complex subunit Exo70, C-terminal [PF03081] (139-175)

pLDDT: mean 80.25, std 18.32, range [34.44, 97.69]